Protein AF-A0A372ML04-F1 (afdb_monomer_lite)

pLDDT: mean 87.82, std 5.78, range [61.12, 93.62]

Foldseek 3Di:
DWQWKQAQVRDIDGDDPPDDDDPRIDTHDDDDPVCPVVVVVVPD

Secondary structure (DSSP, 8-state):
-EEEEE-TTS-EE---SSPPP-TT-EEEE---GGGHHHHHHHH-

Structure (mmCIF, N/CA/C/O backbone):
data_AF-A0A372ML04-F1
#
_entry.id   AF-A0A372ML04-F1
#
loop_
_atom_site.group_PDB
_atom_site.id
_atom_site.type_symbol
_atom_site.label_atom_id
_atom_site.label_alt_id
_atom_site.label_comp_id
_atom_site.label_asym_id
_atom_site.label_entity_id
_atom_site.label_seq_id
_atom_site.pdbx_PDB_ins_code
_atom_site.Cartn_x
_atom_site.Cartn_y
_atom_site.Cartn_z
_atom_site.occupancy
_atom_site.B_iso_or_equiv
_atom_site.auth_seq_id
_atom_site.auth_comp_id
_atom_site.auth_asym_id
_atom_site.auth_atom_id
_atom_site.pdbx_PDB_model_num
ATOM 1 N N . MET A 1 1 ? 0.843 0.353 7.869 1.00 61.12 1 MET A N 1
ATOM 2 C CA . MET A 1 1 ? 2.203 -0.139 7.566 1.00 61.12 1 MET A CA 1
ATOM 3 C C . MET A 1 1 ? 2.150 -0.759 6.181 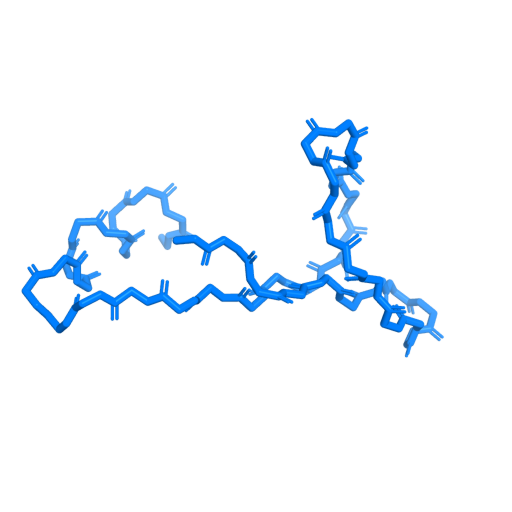1.00 61.12 1 MET A C 1
ATOM 5 O O . MET A 1 1 ? 1.240 -1.544 5.940 1.00 61.12 1 MET A O 1
ATOM 9 N N . VAL A 1 2 ? 3.034 -0.373 5.257 1.00 75.31 2 VAL A N 1
ATOM 10 C CA . VAL A 1 2 ? 3.122 -1.060 3.956 1.00 75.31 2 VAL A CA 1
ATOM 11 C C . VAL A 1 2 ? 3.837 -2.385 4.187 1.00 75.31 2 VAL A C 1
ATOM 13 O O . VAL A 1 2 ? 4.907 -2.394 4.789 1.00 75.31 2 VAL A O 1
ATOM 16 N N . THR A 1 3 ? 3.228 -3.491 3.773 1.00 81.25 3 THR A N 1
ATOM 17 C CA . THR A 1 3 ? 3.764 -4.837 4.019 1.00 81.25 3 THR A CA 1
ATOM 18 C C . THR A 1 3 ? 4.507 -5.397 2.815 1.00 81.25 3 THR A C 1
ATOM 20 O O . THR A 1 3 ? 5.370 -6.250 2.991 1.00 81.25 3 THR A O 1
ATOM 23 N N . GLY A 1 4 ? 4.226 -4.898 1.608 1.00 89.88 4 GLY A N 1
ATOM 24 C CA . GLY A 1 4 ? 4.933 -5.304 0.399 1.00 89.88 4 GLY A CA 1
ATOM 25 C C . GLY A 1 4 ? 4.621 -4.419 -0.802 1.00 89.88 4 GLY A C 1
ATOM 26 O O . GLY A 1 4 ? 3.581 -3.760 -0.855 1.00 89.88 4 GLY A O 1
ATOM 27 N N . ILE A 1 5 ? 5.535 -4.421 -1.767 1.00 92.31 5 ILE A N 1
ATOM 28 C CA . ILE A 1 5 ? 5.372 -3.803 -3.085 1.00 92.31 5 ILE A CA 1
ATOM 29 C C . ILE A 1 5 ? 5.612 -4.895 -4.126 1.00 92.31 5 ILE A C 1
ATOM 31 O O . ILE A 1 5 ? 6.609 -5.607 -4.041 1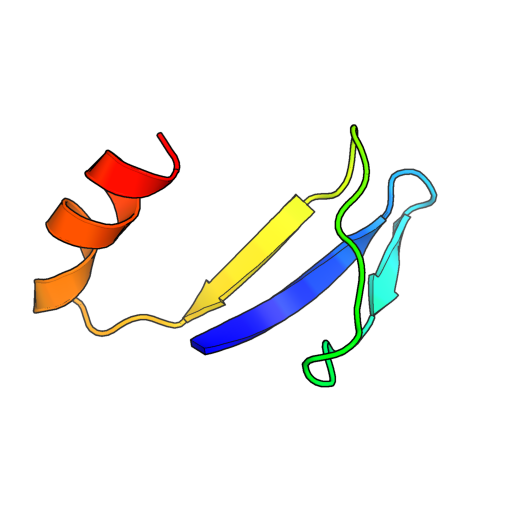.00 92.31 5 ILE A O 1
ATOM 35 N N . THR A 1 6 ? 4.725 -5.028 -5.103 1.00 93.62 6 THR A N 1
ATOM 36 C CA . THR A 1 6 ? 4.944 -5.852 -6.296 1.00 93.62 6 THR A CA 1
ATOM 37 C C . THR A 1 6 ? 5.132 -4.921 -7.476 1.00 93.62 6 THR A C 1
ATOM 39 O O . THR A 1 6 ? 4.238 -4.131 -7.766 1.00 93.62 6 THR A O 1
ATOM 42 N N . ASN A 1 7 ? 6.288 -4.977 -8.131 1.00 89.00 7 ASN A N 1
ATOM 43 C CA . ASN A 1 7 ? 6.552 -4.097 -9.263 1.00 89.00 7 ASN A CA 1
ATOM 44 C C . ASN A 1 7 ? 5.873 -4.581 -10.555 1.00 89.00 7 ASN A C 1
ATOM 46 O O . ASN A 1 7 ? 5.407 -5.719 -10.628 1.00 89.00 7 ASN A O 1
ATOM 50 N N . GLY A 1 8 ? 5.884 -3.753 -11.602 1.00 85.62 8 GLY A N 1
ATOM 51 C CA . GLY A 1 8 ? 5.307 -4.107 -12.911 1.00 85.62 8 GLY A CA 1
ATOM 52 C C . GLY A 1 8 ? 5.909 -5.352 -13.593 1.00 85.62 8 GLY A C 1
ATOM 53 O O . GLY A 1 8 ? 5.315 -5.887 -14.522 1.00 85.62 8 GLY A O 1
ATOM 54 N N . ALA A 1 9 ? 7.058 -5.854 -13.123 1.00 87.88 9 ALA A N 1
ATOM 55 C CA . ALA A 1 9 ? 7.670 -7.108 -13.577 1.00 87.88 9 ALA A CA 1
ATOM 56 C C . ALA A 1 9 ? 7.281 -8.325 -12.705 1.00 87.88 9 ALA A C 1
ATOM 58 O O . ALA A 1 9 ? 7.855 -9.403 -12.858 1.00 87.88 9 ALA A O 1
ATOM 59 N N . GLY A 1 10 ? 6.353 -8.158 -11.757 1.00 88.31 10 GLY A N 1
ATOM 60 C CA . GLY A 1 10 ? 5.896 -9.206 -10.840 1.00 88.31 10 GLY A CA 1
ATOM 61 C C . GLY A 1 10 ? 6.846 -9.496 -9.672 1.00 88.31 10 GLY A C 1
ATOM 62 O O . GLY A 1 10 ? 6.626 -10.443 -8.917 1.00 88.31 10 GLY A O 1
ATOM 63 N N . LYS A 1 11 ? 7.906 -8.701 -9.481 1.00 90.69 11 LYS A N 1
ATOM 64 C CA . LYS A 1 11 ? 8.859 -8.889 -8.379 1.00 90.69 11 LYS A CA 1
ATOM 65 C C . LYS A 1 11 ? 8.313 -8.280 -7.090 1.00 90.69 11 LYS A C 1
ATOM 67 O O . LYS A 1 11 ? 8.045 -7.082 -7.035 1.00 90.69 11 LYS A O 1
ATOM 72 N N . SER A 1 12 ? 8.232 -9.096 -6.039 1.00 90.88 12 SER A N 1
ATOM 73 C CA . SER A 1 12 ? 7.911 -8.649 -4.678 1.00 90.88 12 SER A CA 1
ATOM 74 C C . SER A 1 12 ? 9.126 -8.049 -3.965 1.00 90.88 12 SER A C 1
ATOM 76 O O . SER A 1 12 ? 10.237 -8.578 -4.037 1.00 90.88 12 SER A O 1
ATOM 78 N N . ILE A 1 13 ? 8.905 -6.940 -3.264 1.00 90.06 13 ILE A N 1
ATOM 79 C CA . ILE A 1 13 ? 9.908 -6.155 -2.544 1.00 90.06 13 ILE A CA 1
ATOM 80 C C . ILE A 1 13 ? 9.347 -5.814 -1.158 1.00 90.06 13 ILE A C 1
ATOM 82 O O . ILE A 1 13 ? 8.201 -5.379 -1.037 1.00 90.06 13 ILE A O 1
ATOM 86 N N . ILE A 1 14 ? 10.163 -5.985 -0.112 1.00 89.62 14 ILE A N 1
ATOM 87 C CA . ILE A 1 14 ? 9.844 -5.510 1.240 1.00 89.62 14 ILE A CA 1
ATOM 88 C C . ILE A 1 14 ? 10.317 -4.054 1.355 1.00 89.62 14 ILE A C 1
ATOM 90 O O . ILE A 1 14 ? 11.520 -3.807 1.233 1.00 89.62 14 ILE A O 1
ATOM 94 N N . PRO A 1 15 ? 9.413 -3.084 1.573 1.00 88.62 15 PRO A N 1
ATOM 95 C CA . PRO A 1 15 ? 9.801 -1.689 1.667 1.00 88.62 15 PRO A CA 1
ATOM 96 C C . PRO A 1 15 ? 10.583 -1.402 2.950 1.00 88.62 15 PRO A C 1
ATOM 98 O O . PRO A 1 15 ? 10.203 -1.826 4.038 1.00 88.62 15 PRO A O 1
ATOM 101 N N . ASN A 1 16 ? 11.660 -0.629 2.819 1.00 89.31 16 ASN A N 1
ATOM 102 C CA . ASN A 1 16 ? 12.594 -0.302 3.905 1.00 89.31 16 ASN A CA 1
ATOM 103 C C . ASN A 1 16 ? 12.605 1.194 4.277 1.00 89.31 16 ASN A C 1
ATOM 105 O O . ASN A 1 16 ? 13.568 1.681 4.861 1.00 89.31 16 ASN A O 1
ATOM 109 N N . GLY A 1 17 ? 11.567 1.940 3.890 1.00 86.31 17 GLY A N 1
ATOM 110 C CA . GLY A 1 17 ? 11.467 3.390 4.100 1.00 86.31 17 GLY A CA 1
ATOM 111 C C . GLY A 1 17 ? 12.176 4.250 3.045 1.00 86.31 17 GLY A C 1
ATOM 112 O O . GLY A 1 17 ? 11.777 5.391 2.850 1.00 86.31 17 GLY A O 1
ATOM 113 N N . TYR A 1 18 ? 13.141 3.697 2.301 1.00 88.75 18 TYR A N 1
ATOM 114 C CA . TYR A 1 18 ? 13.802 4.357 1.159 1.00 88.75 18 TYR A CA 1
ATOM 115 C C . TYR A 1 18 ? 13.295 3.856 -0.197 1.00 88.75 18 TYR A C 1
ATOM 117 O O . TYR A 1 18 ? 13.792 4.244 -1.252 1.00 88.75 18 TYR A O 1
ATOM 125 N N . SER A 1 19 ? 12.323 2.945 -0.181 1.00 88.06 19 SER A N 1
ATOM 126 C CA . SER A 1 19 ? 11.758 2.361 -1.392 1.00 88.06 19 SER A CA 1
ATOM 127 C C . SER A 1 19 ? 10.927 3.397 -2.144 1.00 88.06 19 SER A C 1
ATOM 129 O O . SER A 1 19 ? 10.036 4.019 -1.572 1.00 88.06 19 SER A O 1
ATOM 131 N N . THR A 1 20 ? 11.214 3.571 -3.432 1.00 90.12 20 THR A N 1
ATOM 132 C CA . THR A 1 20 ? 10.466 4.471 -4.315 1.00 90.12 20 THR A CA 1
ATOM 133 C C . THR A 1 20 ? 9.377 3.698 -5.044 1.00 90.12 20 THR A C 1
ATOM 135 O O . THR A 1 20 ? 9.667 2.672 -5.658 1.00 90.12 20 THR A O 1
ATOM 138 N N . LEU A 1 21 ? 8.148 4.208 -4.994 1.00 88.88 21 LEU A N 1
ATOM 139 C CA . LEU A 1 21 ? 7.030 3.687 -5.777 1.00 88.88 21 LEU A CA 1
ATOM 140 C C . LEU A 1 21 ? 7.108 4.207 -7.210 1.00 88.88 21 LEU A C 1
ATOM 142 O O . LEU A 1 21 ? 7.405 5.385 -7.429 1.00 88.88 21 LEU A O 1
ATOM 146 N N . LYS A 1 22 ? 6.834 3.333 -8.172 1.00 91.00 22 LYS A N 1
ATOM 147 C CA . LYS A 1 22 ? 6.771 3.661 -9.595 1.00 91.00 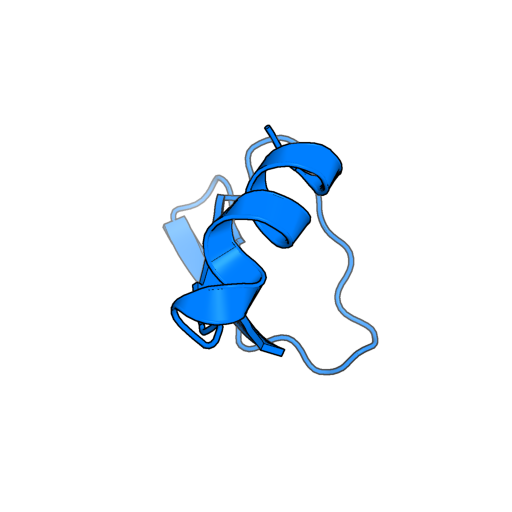22 LYS A CA 1
ATOM 148 C C . LYS A 1 22 ? 5.383 3.362 -10.145 1.00 91.00 22 LYS A C 1
ATOM 150 O O . LYS A 1 22 ? 4.619 2.587 -9.575 1.00 91.00 22 LYS A O 1
ATOM 155 N N . GLU A 1 23 ? 5.056 3.988 -11.268 1.00 90.12 23 GLU A N 1
ATOM 156 C CA . GLU A 1 23 ? 3.826 3.677 -11.989 1.00 90.12 23 GLU A CA 1
ATOM 157 C C . GLU A 1 23 ? 3.793 2.190 -12.381 1.00 90.12 23 GLU A C 1
ATOM 159 O O . GLU A 1 23 ? 4.805 1.623 -12.798 1.00 90.12 23 GLU A O 1
ATOM 164 N N . GLY A 1 24 ? 2.632 1.553 -12.203 1.00 90.25 24 GLY A N 1
ATOM 165 C CA . GLY A 1 24 ? 2.448 0.114 -12.409 1.00 90.25 24 GLY A CA 1
ATOM 166 C C . GLY A 1 24 ? 2.797 -0.759 -11.198 1.00 90.25 24 GLY A C 1
ATOM 167 O O . GLY A 1 24 ? 2.512 -1.957 -11.224 1.00 90.25 24 GLY A O 1
ATOM 168 N N . ASP A 1 25 ? 3.361 -0.196 -10.125 1.00 91.44 25 ASP A N 1
ATOM 169 C CA . ASP A 1 25 ? 3.572 -0.938 -8.883 1.00 91.44 25 ASP A CA 1
ATOM 170 C C . ASP A 1 25 ? 2.242 -1.168 -8.143 1.00 91.44 25 ASP A C 1
ATOM 172 O O . ASP A 1 25 ? 1.395 -0.283 -8.023 1.00 91.44 25 ASP A O 1
ATOM 176 N N . THR A 1 26 ? 2.083 -2.361 -7.574 1.00 91.56 26 THR A N 1
ATOM 177 C CA . THR A 1 26 ? 0.992 -2.702 -6.656 1.00 91.56 26 THR A CA 1
ATOM 178 C C . THR A 1 26 ? 1.504 -2.696 -5.223 1.00 91.56 26 THR A C 1
ATOM 180 O O . THR A 1 26 ? 2.450 -3.409 -4.885 1.00 91.56 26 THR A O 1
ATOM 183 N N . VAL A 1 27 ? 0.853 -1.925 -4.354 1.00 90.88 27 VAL A N 1
ATOM 184 C CA . VAL A 1 27 ? 1.244 -1.780 -2.948 1.00 90.88 27 VAL A CA 1
ATOM 185 C C . VAL A 1 27 ? 0.251 -2.503 -2.046 1.00 90.88 27 VAL A C 1
ATOM 187 O O . VAL A 1 27 ? -0.949 -2.245 -2.092 1.00 90.88 27 VAL A O 1
ATOM 190 N N . VAL A 1 28 ? 0.757 -3.382 -1.183 1.00 89.81 28 VAL A N 1
ATOM 191 C CA . VAL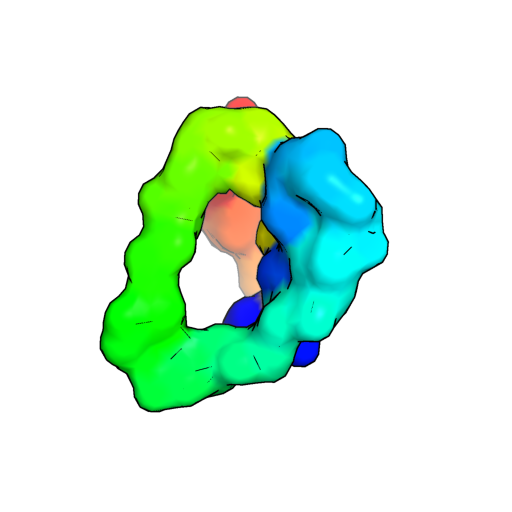 A 1 28 ? -0.044 -4.080 -0.174 1.00 89.81 28 VAL A CA 1
ATOM 192 C C . VAL A 1 28 ? 0.165 -3.404 1.174 1.00 89.81 28 VAL A C 1
ATOM 194 O O . VAL A 1 28 ? 1.292 -3.267 1.658 1.00 89.81 28 VAL A O 1
ATOM 197 N N . VAL A 1 29 ? -0.932 -2.970 1.793 1.00 88.38 29 VAL A N 1
ATOM 198 C CA . VAL A 1 29 ? -0.907 -2.250 3.069 1.00 88.38 29 VAL A CA 1
ATOM 199 C C . VAL A 1 29 ? -1.743 -3.001 4.095 1.00 88.38 29 VAL A C 1
ATOM 201 O O . VAL A 1 29 ? -2.942 -3.197 3.906 1.00 88.38 29 VAL A O 1
ATOM 204 N N . ALA A 1 30 ? -1.127 -3.375 5.216 1.00 88.62 30 ALA A N 1
ATOM 205 C CA . ALA A 1 30 ? -1.853 -3.867 6.379 1.00 88.62 30 ALA A CA 1
ATOM 206 C C . ALA A 1 30 ? -2.208 -2.69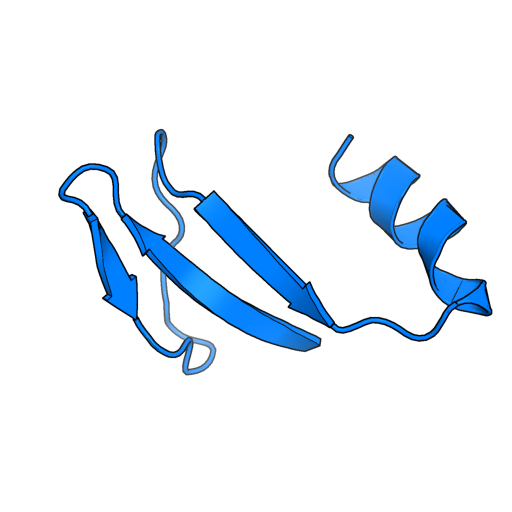0 7.288 1.00 88.62 30 ALA A C 1
ATOM 208 O O . ALA A 1 30 ? -1.346 -1.904 7.717 1.00 88.62 30 ALA A O 1
ATOM 209 N N . VAL A 1 31 ? -3.502 -2.558 7.563 1.00 88.19 31 VAL A N 1
ATOM 210 C CA . VAL A 1 31 ? -4.060 -1.478 8.376 1.00 88.19 31 VAL A CA 1
ATOM 211 C C . VAL A 1 31 ? -5.130 -2.029 9.304 1.00 88.19 31 VAL A C 1
ATOM 213 O O . VAL A 1 31 ? -5.806 -3.007 8.991 1.00 88.19 31 VAL A O 1
ATOM 216 N N . LEU A 1 32 ? -5.294 -1.385 10.458 1.00 92.00 32 LEU A N 1
ATOM 217 C CA . LEU A 1 32 ? -6.395 -1.690 11.363 1.00 92.00 32 LEU A CA 1
ATOM 218 C C . LEU A 1 32 ? -7.726 -1.381 10.672 1.00 92.00 32 LEU A C 1
ATOM 220 O O . LEU A 1 32 ? -7.844 -0.372 9.977 1.00 92.00 32 LEU A O 1
ATOM 224 N N . ARG A 1 33 ? -8.754 -2.196 10.932 1.00 90.44 33 ARG A N 1
ATOM 225 C CA . ARG A 1 33 ? -10.086 -2.052 10.314 1.00 90.44 33 ARG A CA 1
ATOM 226 C C . ARG A 1 33 ? -10.684 -0.648 10.480 1.00 90.44 33 ARG A C 1
ATOM 228 O O . ARG A 1 33 ? -11.312 -0.127 9.565 1.00 90.44 33 ARG A O 1
ATOM 235 N N . GLN A 1 34 ? -10.461 -0.005 11.627 1.00 93.56 34 GLN A N 1
ATOM 236 C CA . GLN A 1 34 ? -10.925 1.365 11.884 1.00 93.56 34 GLN A CA 1
ATOM 237 C C . GLN A 1 34 ? -10.255 2.419 10.984 1.00 93.56 34 GLN A C 1
ATOM 239 O O . GLN A 1 34 ? -10.851 3.451 10.690 1.00 93.56 34 GLN A O 1
ATOM 244 N N . ALA A 1 35 ? -9.040 2.144 10.502 1.00 90.06 35 ALA A N 1
ATOM 245 C CA . ALA A 1 35 ? -8.276 3.033 9.633 1.00 90.06 35 ALA A CA 1
ATOM 246 C C . ALA A 1 35 ? -8.568 2.813 8.137 1.00 90.06 35 ALA A C 1
ATOM 248 O O . ALA A 1 35 ? -8.124 3.611 7.315 1.00 90.06 35 ALA A O 1
ATOM 249 N N . THR A 1 36 ? -9.335 1.780 7.760 1.00 88.88 36 THR A N 1
ATOM 250 C CA . THR A 1 36 ? -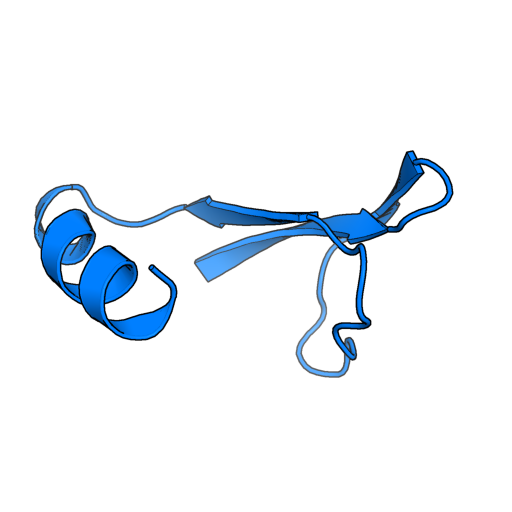9.614 1.450 6.351 1.00 88.88 36 THR A CA 1
ATOM 251 C C . THR A 1 36 ? -10.230 2.623 5.589 1.00 88.88 36 THR A C 1
ATOM 253 O O . THR A 1 36 ? -9.753 2.956 4.510 1.00 88.88 36 THR A O 1
ATOM 256 N N . LYS A 1 37 ? -11.224 3.312 6.172 1.00 90.00 37 LYS A N 1
ATOM 257 C CA . LYS A 1 37 ? -11.864 4.477 5.532 1.00 90.00 37 LYS A CA 1
ATOM 258 C C . LYS A 1 37 ? -10.894 5.637 5.311 1.00 90.00 37 LYS A C 1
ATOM 260 O O . LYS A 1 37 ? -11.012 6.358 4.330 1.00 90.00 37 LYS A O 1
ATOM 265 N N . PHE A 1 38 ? -9.961 5.838 6.240 1.00 90.12 38 PHE A N 1
ATOM 266 C CA . PHE A 1 38 ? -8.960 6.895 6.132 1.00 90.12 38 PHE A CA 1
ATOM 267 C C . PHE A 1 38 ? -7.953 6.582 5.022 1.00 90.12 38 PHE A C 1
ATOM 269 O O . PHE A 1 38 ? -7.683 7.427 4.180 1.00 90.12 38 PHE A O 1
ATOM 276 N N . ILE A 1 39 ? -7.470 5.342 4.972 1.00 88.12 39 ILE A N 1
ATOM 277 C CA . ILE A 1 39 ? -6.510 4.879 3.964 1.00 88.12 39 ILE A CA 1
ATOM 278 C C . ILE A 1 39 ? -7.135 4.883 2.567 1.00 88.12 39 ILE A C 1
ATOM 280 O O . ILE A 1 39 ? -6.494 5.331 1.625 1.00 88.12 39 ILE A O 1
ATOM 284 N N . GLN A 1 40 ? -8.403 4.485 2.434 1.00 87.19 40 GLN A N 1
ATOM 285 C CA . GLN A 1 40 ? -9.126 4.597 1.164 1.00 87.19 40 GLN A CA 1
ATOM 286 C C . GLN A 1 40 ? -9.230 6.041 0.670 1.00 87.19 40 GLN A C 1
ATOM 288 O O . GLN A 1 40 ? -9.101 6.256 -0.519 1.00 87.19 40 GLN A O 1
ATOM 293 N N . LYS A 1 41 ? -9.398 7.035 1.550 1.00 90.38 41 LYS A N 1
ATOM 294 C CA . LYS A 1 41 ? -9.408 8.449 1.132 1.00 90.38 41 LYS A CA 1
ATOM 295 C C . LYS A 1 41 ? -8.048 8.974 0.667 1.00 90.38 41 LYS A C 1
ATOM 297 O O . LYS A 1 41 ? -8.005 9.990 -0.011 1.00 90.38 41 LYS A O 1
ATOM 302 N N . LEU A 1 42 ? -6.952 8.361 1.112 1.00 84.94 42 LEU A N 1
ATOM 303 C CA . LEU A 1 42 ? -5.599 8.796 0.758 1.00 84.94 42 LEU A CA 1
ATOM 304 C C . LEU A 1 42 ? -5.112 8.187 -0.560 1.00 84.94 42 LEU A C 1
ATOM 306 O O . LEU A 1 42 ? -4.292 8.802 -1.233 1.00 84.94 42 LEU A O 1
ATOM 310 N N . PHE A 1 43 ? -5.569 6.976 -0.885 1.00 80.88 43 PHE A N 1
ATOM 311 C CA . PHE A 1 43 ? -5.019 6.169 -1.979 1.00 80.88 43 PHE A CA 1
ATOM 312 C C . PHE A 1 43 ? -6.070 5.646 -2.973 1.00 80.88 43 PHE A C 1
ATOM 314 O O . PHE A 1 43 ? -5.693 4.934 -3.902 1.00 80.88 43 PHE A O 1
ATOM 321 N N . GLY A 1 44 ? -7.358 5.933 -2.767 1.00 71.81 44 GLY A N 1
ATOM 322 C CA . GLY A 1 44 ? -8.468 5.582 -3.662 1.00 71.81 44 GLY A CA 1
ATOM 323 C C . GLY A 1 44 ? -9.161 6.821 -4.198 1.00 71.81 44 GLY A C 1
ATOM 324 O O . GLY A 1 44 ? -9.683 6.720 -5.326 1.00 71.81 44 GLY A O 1
#

Radius of gyration: 11.26 Å; chains: 1; bounding box: 26×18×26 Å

Sequence (44 aa):
MVTGITNGAGKSIIPNGYSTLKEGDTVVVAVLRQATKFIQKLFG

Organism: NCBI:txid2293840